Protein AF-A0A059ZZV1-F1 (afdb_monomer)

Sequence (71 aa):
MFIYPLSFSGMTIAWIMVGTLLGMVAGAVSGMVIGGKALGDYKLAAMMGSMYSTMPVLPGIVIGVIVLAIC

Organism: Acidithiobacillus caldus (strain ATCC 51756 / DSM 8584 / KU) (NCBI:txid637389)

Foldseek 3Di:
DPPPPVVVVVVVVVVLVVVLVVLLQVQLVVQLVPCVVVVVHSVVSSVRRSVVSNVCVVVVVVVVVVVVVVD

Structure (mmCIF, N/CA/C/O backbone):
data_AF-A0A059ZZV1-F1
#
_entry.id   AF-A0A059ZZV1-F1
#
loop_
_atom_site.group_PDB
_atom_site.id
_atom_site.type_symbol
_atom_site.label_atom_id
_atom_site.label_alt_id
_atom_site.label_comp_id
_atom_site.label_asym_id
_atom_site.label_entity_id
_atom_site.label_seq_id
_atom_site.pdbx_PDB_ins_code
_atom_site.Cartn_x
_atom_site.Cartn_y
_atom_site.Cartn_z
_atom_site.occupancy
_atom_site.B_iso_or_equiv
_atom_site.auth_seq_id
_atom_site.auth_comp_id
_atom_site.auth_asym_id
_atom_site.auth_atom_id
_atom_site.pdbx_PDB_model_num
ATOM 1 N N . MET A 1 1 ? 27.770 4.871 -25.449 1.00 40.81 1 MET A N 1
ATOM 2 C CA . MET A 1 1 ? 27.660 6.069 -24.588 1.00 40.81 1 MET A CA 1
ATOM 3 C C . MET A 1 1 ? 26.430 5.878 -23.703 1.00 40.81 1 MET A C 1
ATOM 5 O O . MET A 1 1 ? 25.313 6.033 -24.167 1.00 40.81 1 MET A O 1
ATOM 9 N N . PHE A 1 2 ? 26.648 5.355 -22.494 1.00 44.59 2 PHE A N 1
ATOM 10 C CA . PHE A 1 2 ? 25.694 4.600 -21.663 1.00 44.59 2 PHE A CA 1
ATOM 11 C C . PHE A 1 2 ? 25.515 5.312 -20.304 1.00 44.59 2 PHE A C 1
ATOM 13 O O . PHE A 1 2 ? 25.903 4.782 -19.273 1.00 44.59 2 P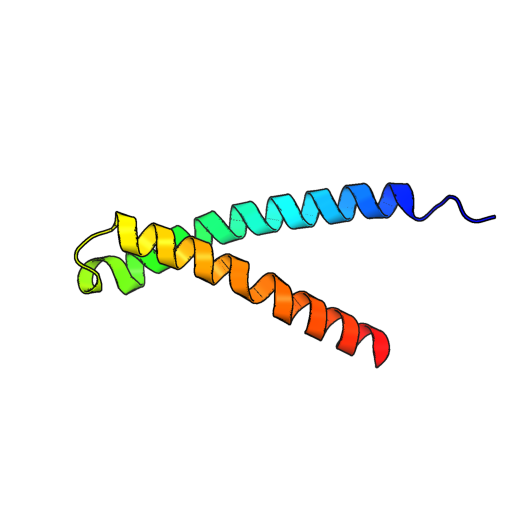HE A O 1
ATOM 20 N N . ILE A 1 3 ? 25.077 6.582 -20.305 1.00 49.69 3 ILE A N 1
ATOM 21 C CA . ILE A 1 3 ? 25.121 7.453 -19.101 1.00 49.69 3 ILE A CA 1
ATOM 22 C C . ILE A 1 3 ? 23.745 8.059 -18.730 1.00 49.69 3 ILE A C 1
ATOM 24 O O . ILE A 1 3 ? 23.580 8.581 -17.634 1.00 49.69 3 ILE A O 1
ATOM 28 N N . TYR A 1 4 ? 22.702 7.905 -19.556 1.00 47.75 4 TYR A N 1
ATOM 29 C CA . TYR A 1 4 ? 21.382 8.502 -19.280 1.00 47.75 4 TYR A CA 1
ATOM 30 C C . TYR A 1 4 ? 20.358 7.698 -18.435 1.00 47.75 4 TYR A C 1
ATOM 32 O O . TYR A 1 4 ? 19.331 8.296 -18.112 1.00 47.75 4 TYR A O 1
ATOM 40 N N . PRO A 1 5 ? 20.532 6.422 -18.006 1.00 48.59 5 PRO A N 1
ATOM 41 C CA . PRO A 1 5 ? 19.452 5.757 -17.263 1.00 48.59 5 PRO A CA 1
ATOM 42 C C . PRO A 1 5 ? 19.351 6.181 -15.781 1.00 48.59 5 PRO A C 1
ATOM 44 O O . PRO A 1 5 ? 18.324 5.942 -15.142 1.00 48.59 5 PRO A O 1
ATOM 47 N N . LEU A 1 6 ? 20.375 6.829 -15.208 1.00 48.03 6 LEU A N 1
ATOM 48 C CA . LEU A 1 6 ? 20.427 7.127 -13.766 1.00 48.03 6 LEU A CA 1
ATOM 49 C C . LEU A 1 6 ? 19.514 8.285 -13.321 1.00 48.03 6 LEU A C 1
ATOM 51 O O . LEU A 1 6 ? 18.940 8.213 -12.236 1.00 48.03 6 LEU A O 1
ATOM 55 N N . SER A 1 7 ? 19.312 9.315 -14.151 1.00 52.91 7 SER A N 1
ATOM 56 C CA . SER A 1 7 ? 18.428 10.447 -13.810 1.00 52.91 7 SER A CA 1
ATOM 57 C C . SER A 1 7 ? 16.943 10.074 -13.875 1.00 52.91 7 SER A C 1
ATOM 59 O O . SER A 1 7 ? 16.153 10.558 -13.068 1.00 52.91 7 SER A O 1
ATOM 61 N N . PHE A 1 8 ? 16.570 9.174 -14.793 1.00 55.03 8 PHE A N 1
ATOM 62 C CA . PHE A 1 8 ? 15.208 8.644 -14.882 1.00 55.03 8 PHE A CA 1
ATOM 63 C C . PHE A 1 8 ? 14.897 7.746 -13.676 1.00 55.03 8 PHE A C 1
ATOM 65 O O . PHE A 1 8 ? 13.881 7.936 -13.014 1.00 55.03 8 PHE A O 1
ATOM 72 N N . SER A 1 9 ? 15.834 6.862 -13.311 1.00 60.12 9 SER A N 1
ATOM 73 C CA . SER A 1 9 ? 15.677 5.908 -12.203 1.00 60.12 9 SER A CA 1
ATOM 74 C C . SER A 1 9 ? 15.392 6.584 -10.855 1.00 60.12 9 SER A C 1
ATOM 76 O O . SER A 1 9 ? 14.509 6.1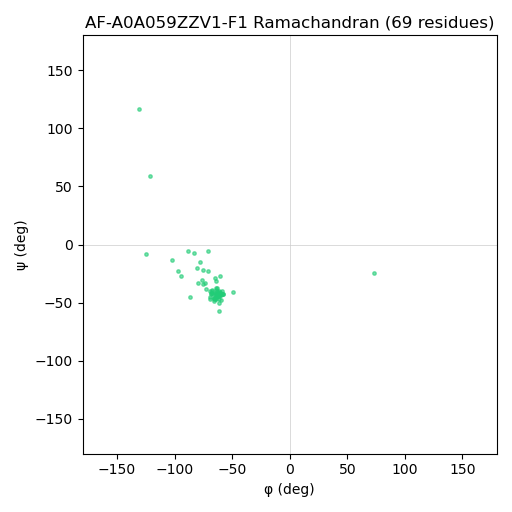41 -10.122 1.00 60.12 9 SER A O 1
ATOM 78 N N . GLY A 1 10 ? 16.085 7.683 -10.533 1.00 65.62 10 GLY A N 1
ATOM 79 C CA . GLY A 1 10 ? 15.861 8.415 -9.279 1.00 65.62 10 GLY A CA 1
ATOM 80 C C . GLY A 1 10 ? 14.452 9.009 -9.170 1.00 65.62 10 GLY A C 1
ATOM 81 O O . GLY A 1 10 ? 13.819 8.922 -8.117 1.00 65.62 10 GLY A O 1
ATOM 82 N N . MET A 1 11 ? 13.926 9.552 -10.273 1.00 71.75 11 MET A N 1
ATOM 83 C CA . MET A 1 11 ? 12.574 10.110 -10.316 1.00 71.75 11 MET A CA 1
ATOM 84 C C . MET A 1 11 ? 11.503 9.015 -1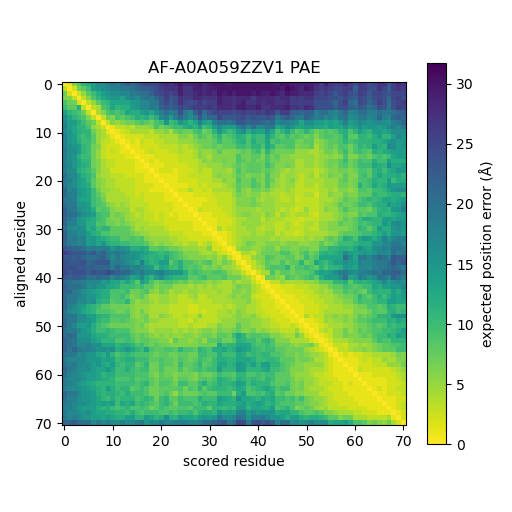0.285 1.00 71.75 11 MET A C 1
ATOM 86 O O . MET A 1 11 ? 10.503 9.173 -9.588 1.00 71.75 11 MET A O 1
ATOM 90 N N . THR A 1 12 ? 11.724 7.880 -10.954 1.00 71.44 12 THR A N 1
ATOM 91 C CA . THR A 1 12 ? 10.802 6.735 -10.907 1.00 71.44 12 THR A CA 1
ATOM 92 C C . THR A 1 12 ? 10.699 6.154 -9.498 1.00 71.44 12 THR A C 1
ATOM 94 O O . THR A 1 12 ? 9.594 5.917 -9.015 1.00 71.44 12 THR A O 1
ATOM 97 N N . ILE A 1 13 ? 11.827 5.984 -8.800 1.00 73.19 13 ILE A N 1
ATOM 98 C CA . ILE A 1 13 ? 11.843 5.483 -7.417 1.00 73.19 13 ILE A CA 1
ATOM 99 C C . ILE A 1 13 ? 11.141 6.471 -6.478 1.00 73.19 13 ILE A C 1
ATOM 101 O O . ILE A 1 13 ? 10.338 6.054 -5.645 1.00 73.19 13 ILE A O 1
ATOM 105 N N . ALA A 1 14 ? 11.380 7.777 -6.639 1.00 77.25 14 ALA A N 1
ATOM 106 C CA . ALA A 1 14 ? 10.682 8.801 -5.865 1.00 77.25 14 ALA A CA 1
ATOM 107 C C . ALA A 1 14 ? 9.162 8.762 -6.102 1.00 77.25 14 ALA A C 1
ATOM 109 O O . ALA A 1 14 ? 8.388 8.825 -5.147 1.00 77.25 14 ALA A O 1
ATOM 110 N N . TRP A 1 15 ? 8.723 8.590 -7.351 1.00 74.62 15 TRP A N 1
ATOM 111 C CA . TRP A 1 15 ? 7.300 8.503 -7.689 1.00 74.62 15 TRP A CA 1
ATOM 112 C C . TRP A 1 15 ? 6.641 7.235 -7.142 1.00 74.62 15 TRP A C 1
ATOM 114 O O . TRP A 1 15 ? 5.531 7.297 -6.615 1.00 74.62 15 TRP A O 1
ATOM 124 N N . ILE A 1 16 ? 7.340 6.099 -7.197 1.00 76.62 16 ILE A N 1
ATOM 125 C CA . ILE A 1 16 ? 6.879 4.842 -6.597 1.00 76.62 16 ILE A CA 1
ATOM 126 C C . ILE A 1 16 ? 6.769 4.992 -5.078 1.00 76.62 16 ILE A C 1
ATOM 128 O O . ILE A 1 16 ? 5.768 4.570 -4.507 1.00 76.62 16 ILE A O 1
ATOM 132 N N . MET A 1 17 ? 7.735 5.635 -4.417 1.00 78.81 17 MET A N 1
ATOM 133 C CA . MET A 1 17 ? 7.681 5.897 -2.974 1.00 78.81 17 MET A CA 1
ATOM 134 C C . MET A 1 17 ? 6.484 6.777 -2.596 1.00 78.81 17 MET A C 1
ATOM 136 O O . MET A 1 17 ? 5.739 6.434 -1.678 1.00 78.81 17 MET A O 1
ATOM 140 N N . VAL A 1 18 ? 6.245 7.869 -3.327 1.00 81.94 18 VAL A N 1
ATOM 141 C CA . VAL A 1 18 ? 5.090 8.754 -3.091 1.00 81.94 18 VAL A CA 1
ATOM 142 C C . VAL A 1 18 ? 3.770 8.019 -3.336 1.00 81.94 18 VAL A C 1
ATOM 144 O O . VAL A 1 18 ? 2.865 8.092 -2.505 1.00 81.94 18 VAL A O 1
ATOM 147 N N . GLY A 1 19 ? 3.668 7.257 -4.427 1.00 81.25 19 GLY A N 1
ATOM 148 C CA . GLY A 1 19 ? 2.490 6.443 -4.731 1.00 81.25 19 GLY A CA 1
ATOM 149 C C . GLY A 1 19 ? 2.239 5.350 -3.690 1.00 81.25 19 GLY A C 1
ATOM 150 O O . GLY A 1 19 ? 1.097 5.117 -3.305 1.00 81.25 19 GLY A O 1
ATOM 151 N N . THR A 1 20 ? 3.303 4.737 -3.169 1.00 80.75 20 THR A N 1
ATOM 152 C CA . THR A 1 20 ? 3.227 3.726 -2.104 1.00 80.75 20 THR A CA 1
ATOM 153 C C . THR A 1 20 ? 2.712 4.348 -0.810 1.00 80.75 20 THR A C 1
ATOM 155 O O . THR A 1 20 ? 1.793 3.806 -0.206 1.00 80.75 20 THR A O 1
ATOM 158 N N . LEU A 1 21 ? 3.231 5.513 -0.410 1.00 83.75 21 LEU A N 1
ATOM 159 C CA . LEU A 1 21 ? 2.769 6.222 0.788 1.00 83.75 21 LEU A CA 1
ATOM 160 C C . LEU A 1 21 ? 1.303 6.664 0.667 1.00 83.75 21 LEU A C 1
ATOM 162 O O . LEU A 1 21 ? 0.524 6.460 1.598 1.00 83.75 21 LEU A O 1
ATOM 166 N N . LEU A 1 22 ? 0.903 7.211 -0.485 1.00 84.31 22 LEU A N 1
ATOM 167 C CA . LEU A 1 22 ? -0.495 7.569 -0.751 1.00 84.31 22 LEU A CA 1
ATOM 168 C C . LEU A 1 22 ? -1.407 6.335 -0.742 1.00 84.31 22 LEU A C 1
ATOM 170 O O . LEU A 1 22 ? -2.482 6.369 -0.142 1.00 84.31 22 LEU A O 1
ATOM 174 N N . GLY A 1 23 ? -0.955 5.231 -1.343 1.00 83.00 23 GLY A N 1
ATOM 175 C CA . GLY A 1 23 ? -1.644 3.944 -1.324 1.00 83.00 23 GLY A CA 1
ATOM 176 C C . GLY A 1 23 ? -1.803 3.396 0.092 1.00 83.00 23 GLY A C 1
ATOM 177 O O . GLY A 1 23 ? -2.896 3.001 0.473 1.00 83.00 23 GLY A O 1
ATOM 178 N N . MET A 1 24 ? -0.767 3.454 0.930 1.00 83.75 24 MET A N 1
ATOM 179 C CA . MET A 1 24 ? -0.857 3.020 2.329 1.00 83.75 24 MET A CA 1
ATOM 180 C C . MET A 1 24 ? -1.930 3.785 3.105 1.00 83.75 24 MET A C 1
ATOM 182 O O . MET A 1 24 ? -2.683 3.171 3.859 1.00 83.75 24 MET A O 1
ATOM 186 N N . VAL A 1 25 ? -2.028 5.104 2.910 1.00 85.75 25 VAL A N 1
ATOM 187 C CA . VAL A 1 25 ? -3.047 5.930 3.573 1.00 85.75 25 VAL A CA 1
ATOM 188 C C . VAL A 1 25 ? -4.443 5.604 3.036 1.00 85.75 25 VAL A C 1
ATOM 190 O O . VAL A 1 25 ? -5.356 5.356 3.823 1.00 85.75 25 VAL A O 1
ATOM 193 N N . ALA A 1 26 ? -4.613 5.526 1.714 1.00 84.19 26 ALA A N 1
ATOM 194 C CA . ALA A 1 26 ? -5.890 5.165 1.092 1.00 84.19 26 ALA A CA 1
ATOM 195 C C . ALA A 1 26 ? -6.352 3.746 1.488 1.00 84.19 26 ALA A C 1
ATOM 197 O O . ALA A 1 26 ? -7.527 3.516 1.792 1.00 84.19 26 ALA A O 1
ATOM 198 N N . GLY A 1 27 ? -5.413 2.806 1.555 1.00 83.00 27 GLY A N 1
ATOM 199 C CA . GLY A 1 27 ? -5.594 1.440 2.026 1.00 83.00 27 GLY A CA 1
ATOM 200 C C . GLY A 1 27 ? -5.985 1.366 3.491 1.00 83.00 27 GLY A C 1
ATOM 201 O O . GLY A 1 27 ? -6.936 0.677 3.841 1.00 83.00 27 GLY A O 1
ATOM 202 N N . ALA A 1 28 ? -5.299 2.106 4.360 1.00 84.38 28 ALA A N 1
ATOM 203 C CA . ALA A 1 28 ? -5.631 2.158 5.780 1.00 84.38 28 ALA A CA 1
ATOM 204 C C . ALA A 1 28 ? -7.045 2.710 6.010 1.00 84.38 28 ALA A C 1
ATOM 206 O O . ALA A 1 28 ? -7.808 2.137 6.787 1.00 84.38 28 ALA A O 1
ATOM 207 N N . VAL A 1 29 ? -7.419 3.790 5.313 1.00 86.06 29 VAL A N 1
ATOM 208 C CA . VAL A 1 29 ? -8.751 4.402 5.432 1.00 86.06 29 VAL A CA 1
ATOM 209 C C . VAL A 1 29 ? -9.837 3.455 4.921 1.00 86.06 29 VAL A C 1
ATOM 211 O O . VAL A 1 29 ? -10.807 3.201 5.634 1.00 86.06 29 VAL A O 1
ATOM 214 N N . SER A 1 30 ? -9.666 2.872 3.733 1.00 82.69 30 SER A N 1
ATOM 215 C CA . SER A 1 30 ? -10.626 1.901 3.187 1.00 82.69 30 SER A CA 1
ATOM 216 C C . SER A 1 30 ? -10.722 0.628 4.039 1.00 82.69 30 SER A C 1
ATOM 218 O O . SER A 1 30 ? -11.826 0.151 4.302 1.00 82.69 30 SER A O 1
ATOM 220 N N . GLY A 1 31 ? -9.599 0.132 4.564 1.00 80.88 31 GLY A N 1
ATOM 221 C CA . GLY A 1 31 ? -9.548 -1.000 5.490 1.00 80.88 31 GLY A CA 1
ATOM 222 C C . GLY A 1 31 ? -10.307 -0.740 6.791 1.00 80.88 31 GLY A C 1
ATOM 223 O O . GLY A 1 31 ? -11.085 -1.589 7.224 1.00 80.88 31 GLY A O 1
ATOM 224 N N . MET A 1 32 ? -10.168 0.453 7.378 1.00 83.06 32 MET A N 1
ATOM 225 C CA . MET A 1 32 ? -10.944 0.855 8.557 1.00 83.06 32 MET A CA 1
ATOM 226 C C . MET A 1 32 ? -12.444 0.975 8.264 1.00 83.06 32 MET A C 1
ATOM 228 O O . MET A 1 32 ? -13.252 0.530 9.078 1.00 83.06 32 MET A O 1
ATOM 232 N N . VAL A 1 33 ? -12.826 1.549 7.120 1.00 83.06 33 VAL A N 1
ATOM 233 C CA . VAL A 1 33 ? -14.241 1.750 6.760 1.00 83.06 33 VAL A CA 1
ATOM 234 C C . VAL A 1 33 ? -14.949 0.421 6.486 1.00 83.06 33 VAL A C 1
ATOM 236 O O . VAL A 1 33 ? -16.075 0.225 6.939 1.00 83.06 33 VAL A O 1
ATOM 239 N N . ILE A 1 34 ? -14.296 -0.499 5.772 1.00 82.19 34 ILE A N 1
ATOM 240 C CA . ILE A 1 34 ? -14.905 -1.764 5.334 1.00 82.19 34 ILE A CA 1
ATOM 241 C C . ILE A 1 34 ? -14.771 -2.842 6.418 1.00 82.19 34 ILE A C 1
ATOM 243 O O . ILE A 1 34 ? -15.728 -3.555 6.717 1.00 82.19 34 ILE A O 1
ATOM 247 N N . GLY A 1 35 ? -13.585 -2.965 7.018 1.00 74.44 35 GLY A N 1
ATOM 248 C CA . GLY A 1 35 ? -13.239 -4.044 7.945 1.00 74.44 35 GLY A CA 1
ATOM 249 C C . GLY A 1 35 ? -13.261 -3.658 9.422 1.00 74.44 35 GLY A C 1
ATOM 250 O O . GLY A 1 35 ? -13.253 -4.549 10.265 1.00 74.44 35 GLY A O 1
ATOM 251 N N . GLY A 1 36 ? -13.318 -2.367 9.769 1.00 72.19 36 GLY A N 1
ATOM 252 C CA . GLY A 1 36 ? -13.133 -1.896 11.150 1.00 72.19 36 GLY A CA 1
ATOM 253 C C . GLY A 1 36 ? -14.124 -2.476 12.160 1.00 72.19 36 GLY A C 1
ATOM 254 O O . GLY A 1 36 ? -13.725 -2.866 13.252 1.00 72.19 36 GLY A O 1
ATOM 255 N N . LYS A 1 37 ? -15.403 -2.615 11.786 1.00 67.69 37 LYS A N 1
ATOM 256 C CA . LYS A 1 37 ? -16.414 -3.252 12.653 1.00 67.69 37 LYS A CA 1
ATOM 257 C C . LYS A 1 37 ? -16.311 -4.778 12.687 1.00 67.69 37 LYS A C 1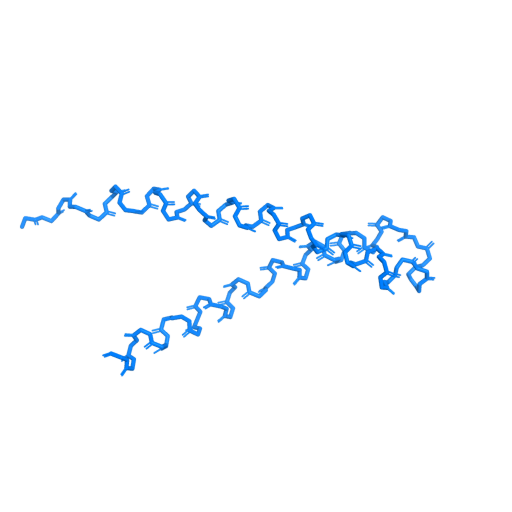
ATOM 259 O O . LYS A 1 37 ? -16.659 -5.376 13.696 1.00 67.69 37 LYS A O 1
ATOM 264 N N . ALA A 1 38 ? -15.853 -5.400 11.602 1.00 73.81 38 ALA A N 1
ATOM 265 C CA . ALA A 1 38 ? -15.759 -6.855 11.488 1.00 73.81 38 ALA A CA 1
ATOM 266 C C . ALA A 1 38 ? -14.515 -7.420 12.194 1.00 73.81 38 ALA A C 1
ATOM 268 O O . ALA A 1 38 ? -14.567 -8.514 12.744 1.00 73.81 38 ALA A O 1
ATOM 269 N N . LEU A 1 39 ? -13.412 -6.664 12.210 1.00 68.50 39 LEU A N 1
ATOM 270 C CA . LEU 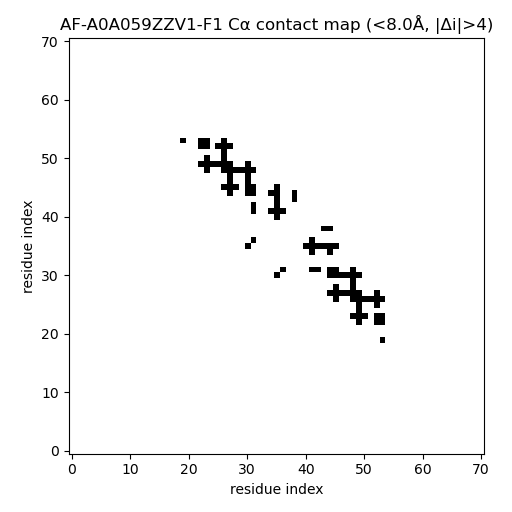A 1 39 ? -12.171 -7.028 12.900 1.00 68.50 39 LEU A CA 1
ATOM 271 C C . LEU A 1 39 ? -12.180 -6.673 14.396 1.00 68.50 39 LEU A C 1
ATOM 273 O O . LEU A 1 39 ? -11.238 -7.022 15.100 1.00 68.50 39 LEU A O 1
ATOM 277 N N . GLY A 1 40 ? -13.200 -5.958 14.883 1.00 65.69 40 GLY A N 1
ATOM 278 C CA . GLY A 1 40 ? -13.324 -5.531 16.282 1.00 65.69 40 GLY A CA 1
ATOM 279 C C . GLY A 1 40 ? -12.378 -4.396 16.697 1.00 65.69 40 GLY A C 1
ATOM 280 O O . GLY A 1 40 ? -12.717 -3.636 17.599 1.00 65.69 40 GLY A O 1
ATOM 281 N N . ASP A 1 41 ? -11.246 -4.230 16.006 1.00 74.50 41 ASP A N 1
ATOM 282 C CA . ASP A 1 41 ? -10.226 -3.223 16.296 1.00 74.50 41 ASP A CA 1
ATOM 283 C C . ASP A 1 41 ? -9.826 -2.436 15.037 1.00 74.50 41 ASP A C 1
ATOM 285 O O . ASP A 1 41 ? -9.238 -2.968 14.086 1.00 74.50 41 ASP A O 1
ATOM 289 N N . TYR A 1 42 ? -10.088 -1.126 15.042 1.00 76.56 42 TYR A N 1
ATOM 290 C CA . TYR A 1 42 ? -9.779 -0.235 13.915 1.00 76.56 42 TYR A CA 1
ATOM 291 C C . TYR A 1 42 ? -8.281 -0.201 13.579 1.00 76.56 42 TYR A C 1
ATOM 293 O O . TYR A 1 42 ? -7.904 0.001 12.425 1.00 76.56 42 TYR A O 1
ATOM 301 N N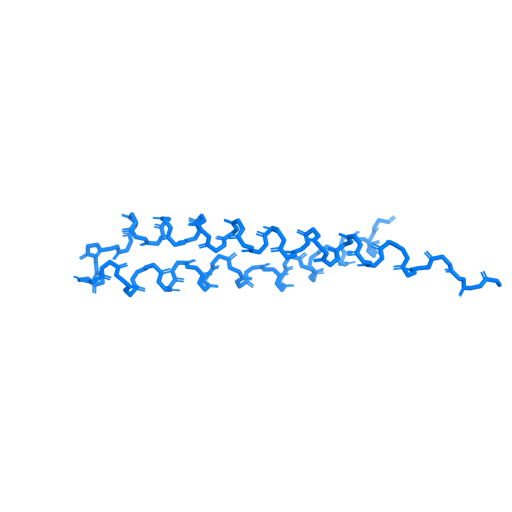 . LYS A 1 43 ? -7.414 -0.464 14.564 1.00 77.50 43 LYS A N 1
ATOM 302 C CA . LYS A 1 43 ? -5.960 -0.520 14.377 1.00 77.50 43 LYS A CA 1
ATOM 303 C C . LYS A 1 43 ? -5.527 -1.726 13.538 1.00 77.50 43 LYS A C 1
ATOM 305 O O . LYS A 1 43 ? -4.663 -1.586 12.673 1.00 77.50 43 LYS A O 1
ATOM 310 N N . LEU A 1 44 ? -6.151 -2.886 13.755 1.00 78.38 44 LEU A N 1
ATOM 311 C CA . LEU A 1 44 ? -5.882 -4.095 12.973 1.00 78.38 44 LEU A CA 1
ATOM 312 C C . LEU A 1 44 ? -6.388 -3.917 11.534 1.00 78.38 44 LEU A C 1
ATOM 314 O O . LEU A 1 44 ? -5.681 -4.235 10.580 1.00 78.38 44 LEU A O 1
ATOM 318 N N . ALA A 1 45 ? -7.569 -3.316 11.375 1.00 78.75 45 ALA A N 1
ATOM 319 C CA . ALA A 1 45 ? -8.144 -3.011 10.069 1.00 78.75 45 ALA A CA 1
ATOM 320 C C . ALA A 1 45 ? -7.305 -1.998 9.261 1.00 78.75 45 ALA A C 1
ATOM 322 O O . ALA A 1 45 ? -7.134 -2.169 8.054 1.00 78.75 45 ALA A O 1
ATOM 323 N N . ALA A 1 46 ? -6.710 -0.994 9.917 1.00 81.81 46 ALA A N 1
ATOM 324 C CA . ALA A 1 46 ? -5.789 -0.046 9.285 1.00 81.81 46 ALA A CA 1
ATOM 325 C C . ALA A 1 46 ? -4.468 -0.703 8.844 1.00 81.81 46 ALA A C 1
ATOM 327 O O . ALA A 1 46 ? -3.973 -0.440 7.743 1.00 81.81 46 ALA A O 1
ATOM 328 N N . MET A 1 47 ? -3.900 -1.584 9.677 1.00 84.62 47 ME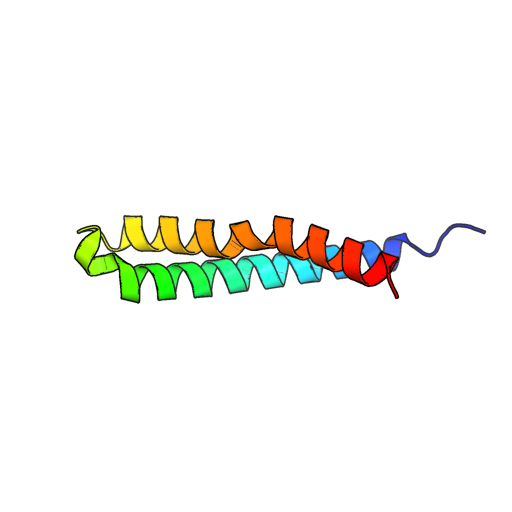T A N 1
ATOM 329 C CA . MET A 1 47 ? -2.692 -2.340 9.324 1.00 84.62 47 MET A CA 1
ATOM 330 C C . MET A 1 47 ? -2.947 -3.274 8.139 1.00 84.62 47 MET A C 1
ATOM 332 O O . MET A 1 47 ? -2.171 -3.282 7.187 1.00 84.62 47 MET A O 1
ATOM 336 N N . MET A 1 48 ? -4.070 -3.992 8.139 1.00 84.44 48 MET A N 1
ATOM 337 C CA . MET A 1 48 ? -4.438 -4.854 7.014 1.00 84.44 48 MET A CA 1
ATOM 338 C C . MET A 1 48 ? -4.699 -4.042 5.745 1.00 84.44 48 MET A C 1
ATOM 340 O O . MET A 1 48 ? -4.139 -4.350 4.697 1.00 84.44 48 MET A O 1
ATOM 344 N N . GLY A 1 49 ? -5.464 -2.957 5.834 1.00 81.94 49 GLY A N 1
ATOM 345 C CA . GLY A 1 49 ? -5.749 -2.103 4.683 1.00 81.94 49 GLY A CA 1
ATOM 346 C C . GLY A 1 49 ? -4.499 -1.480 4.050 1.00 81.94 49 GLY A C 1
ATOM 347 O O . GLY A 1 49 ? -4.357 -1.480 2.828 1.00 81.94 49 GLY A O 1
ATOM 348 N N . SER A 1 50 ? -3.551 -0.999 4.860 1.00 83.00 50 SER A N 1
ATOM 349 C CA . SER A 1 50 ? -2.290 -0.438 4.344 1.00 83.00 50 SER A CA 1
ATOM 350 C C . SER A 1 50 ? -1.386 -1.491 3.687 1.00 83.00 50 SER A C 1
ATOM 352 O O . SER A 1 50 ? -0.805 -1.221 2.631 1.00 83.00 50 SER A O 1
ATOM 354 N N . MET A 1 51 ? -1.306 -2.705 4.246 1.00 81.75 51 MET A N 1
ATOM 355 C CA . MET A 1 51 ? -0.563 -3.817 3.637 1.00 81.75 51 MET A CA 1
ATOM 356 C C . MET A 1 51 ? -1.188 -4.273 2.313 1.00 81.75 51 MET A C 1
ATOM 358 O O . MET A 1 51 ? -0.492 -4.399 1.306 1.00 81.75 51 MET A O 1
ATOM 362 N N . TYR A 1 52 ? -2.508 -4.465 2.274 1.00 79.25 52 TYR A N 1
ATOM 363 C CA . TYR A 1 52 ? -3.191 -4.927 1.062 1.00 79.25 52 TYR A CA 1
ATOM 364 C C . TYR A 1 52 ? -3.255 -3.870 -0.041 1.00 79.25 52 TYR A C 1
ATOM 366 O O . TYR A 1 52 ? -3.337 -4.235 -1.210 1.00 79.25 52 TYR A O 1
ATOM 374 N N . SER A 1 53 ? -3.155 -2.580 0.284 1.00 78.94 53 SER A N 1
ATOM 375 C CA . SER A 1 53 ? -3.084 -1.537 -0.744 1.00 78.94 53 SER A CA 1
ATOM 376 C C . SER A 1 53 ? -1.724 -1.439 -1.432 1.00 78.94 53 SER A C 1
ATOM 378 O O . SER A 1 53 ? -1.655 -0.921 -2.545 1.00 78.94 53 SER A O 1
ATOM 380 N N . THR A 1 54 ? -0.650 -1.917 -0.805 1.00 75.88 54 THR A N 1
ATOM 381 C CA . THR A 1 54 ? 0.701 -1.915 -1.396 1.00 75.88 54 THR A CA 1
ATOM 382 C C . THR A 1 54 ? 1.061 -3.251 -2.044 1.00 75.88 54 THR A C 1
ATOM 384 O O . THR A 1 54 ? 1.844 -3.291 -2.989 1.00 75.88 54 THR A O 1
ATOM 387 N N . MET A 1 55 ? 0.411 -4.340 -1.632 1.00 78.00 55 MET A N 1
ATOM 388 C CA . MET A 1 55 ? 0.495 -5.657 -2.269 1.00 78.00 55 MET A CA 1
ATOM 389 C C . MET A 1 55 ? 0.291 -5.670 -3.806 1.00 78.00 55 MET A C 1
ATOM 391 O O . MET A 1 55 ? 1.052 -6.367 -4.480 1.00 78.00 55 MET A O 1
ATOM 395 N N . PRO A 1 56 ? -0.654 -4.914 -4.414 1.00 74.50 56 PRO A N 1
ATOM 396 C CA . PRO A 1 56 ? -0.855 -4.915 -5.864 1.00 74.50 56 PRO A CA 1
ATOM 397 C C . PRO A 1 56 ? 0.260 -4.225 -6.665 1.00 74.50 56 PRO A C 1
ATOM 399 O O . PRO A 1 56 ? 0.255 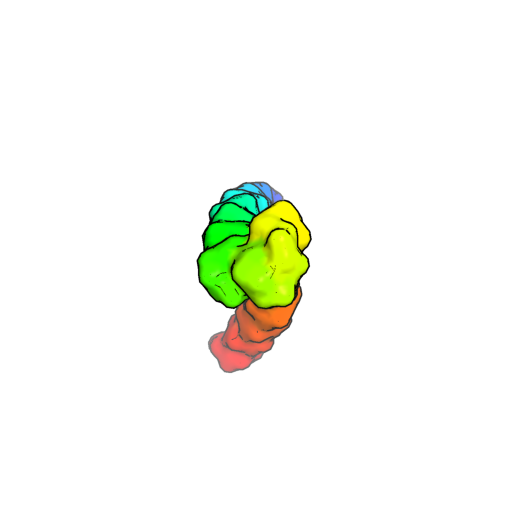-4.310 -7.891 1.00 74.50 56 PRO A O 1
ATOM 402 N N . VAL A 1 57 ? 1.244 -3.590 -6.018 1.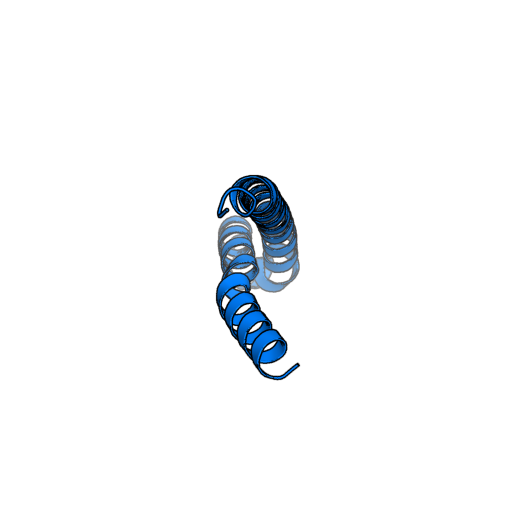00 77.50 57 VAL A N 1
ATOM 403 C CA . VAL A 1 57 ? 2.393 -2.981 -6.710 1.00 77.50 57 VAL A CA 1
ATOM 404 C C . VAL A 1 57 ? 3.185 -4.035 -7.493 1.00 77.50 57 VAL A C 1
ATOM 406 O O . VAL A 1 57 ? 3.548 -3.802 -8.642 1.00 77.50 57 VAL A O 1
ATOM 409 N N . LEU A 1 58 ? 3.390 -5.224 -6.918 1.00 78.06 58 LEU A N 1
ATOM 410 C CA . LEU A 1 58 ? 4.074 -6.349 -7.570 1.00 78.06 58 LEU A CA 1
ATOM 411 C C . LEU A 1 58 ? 3.359 -6.838 -8.844 1.00 78.06 58 LEU A C 1
ATOM 413 O O . LEU A 1 58 ? 3.979 -6.805 -9.908 1.00 78.06 58 LEU A O 1
ATOM 417 N N . PRO A 1 59 ? 2.076 -7.253 -8.801 1.00 79.50 59 PRO A N 1
ATOM 418 C CA . PRO A 1 59 ? 1.366 -7.639 -10.015 1.00 79.50 59 PRO A CA 1
ATOM 419 C C . PRO A 1 59 ? 1.196 -6.462 -10.982 1.00 79.50 59 PRO A C 1
ATOM 421 O O . PRO A 1 59 ? 1.248 -6.678 -12.188 1.00 79.50 59 PRO A O 1
ATOM 424 N N . GLY A 1 60 ? 1.074 -5.223 -10.494 1.00 82.06 60 GLY A N 1
ATOM 425 C CA . GLY A 1 60 ? 1.037 -4.027 -11.338 1.00 82.06 60 GLY A CA 1
ATOM 426 C C . GLY A 1 60 ? 2.312 -3.843 -12.167 1.00 82.06 60 GLY A C 1
ATOM 427 O O . GLY A 1 60 ? 2.226 -3.560 -13.360 1.00 82.06 60 GLY A O 1
ATOM 428 N N . ILE A 1 61 ? 3.487 -4.080 -11.574 1.00 82.69 61 ILE A N 1
ATOM 429 C CA . ILE A 1 61 ? 4.769 -4.060 -12.295 1.00 82.69 61 ILE A CA 1
ATOM 430 C C . ILE A 1 61 ? 4.831 -5.204 -13.309 1.00 82.69 61 ILE A C 1
ATOM 432 O O . ILE A 1 61 ? 5.197 -4.969 -14.456 1.00 82.69 61 ILE A O 1
ATOM 436 N N . VAL A 1 62 ? 4.444 -6.423 -12.922 1.00 84.31 62 VAL A N 1
ATOM 437 C CA . VAL A 1 62 ? 4.448 -7.584 -13.831 1.00 84.31 62 VAL A CA 1
ATOM 438 C C . VAL A 1 62 ? 3.546 -7.333 -15.041 1.00 84.31 62 VAL A C 1
ATOM 440 O O . VAL A 1 62 ? 3.984 -7.513 -16.174 1.00 84.31 62 VAL A O 1
ATOM 443 N N . ILE A 1 63 ? 2.318 -6.859 -14.821 1.00 86.31 63 ILE A N 1
ATOM 444 C CA . ILE A 1 63 ? 1.382 -6.512 -15.897 1.00 86.31 63 ILE A CA 1
ATOM 445 C C . ILE A 1 63 ? 1.946 -5.370 -16.744 1.00 86.31 63 ILE A C 1
ATOM 447 O O . ILE A 1 63 ? 1.906 -5.455 -17.966 1.00 86.31 63 ILE A O 1
ATOM 451 N N . GLY A 1 64 ? 2.510 -4.331 -16.123 1.00 84.31 64 GLY A N 1
ATOM 452 C CA . GLY A 1 64 ? 3.123 -3.213 -16.840 1.00 84.31 64 GLY A CA 1
ATOM 453 C C . GLY A 1 64 ? 4.265 -3.654 -17.758 1.00 84.31 64 GLY A C 1
ATOM 454 O O . GLY A 1 64 ? 4.324 -3.224 -18.906 1.00 84.31 64 GLY A O 1
ATOM 455 N N . VAL A 1 65 ? 5.126 -4.561 -17.288 1.00 84.94 65 VAL A N 1
ATOM 456 C CA . VAL A 1 65 ? 6.215 -5.143 -18.088 1.00 84.94 65 VAL A CA 1
ATOM 457 C C . VAL A 1 65 ? 5.665 -6.002 -19.223 1.00 84.94 65 VAL A C 1
ATOM 459 O O . VAL A 1 65 ? 6.153 -5.899 -20.343 1.00 84.94 65 VAL A O 1
ATOM 462 N N . ILE A 1 66 ? 4.639 -6.815 -18.961 1.00 88.75 66 ILE A N 1
ATOM 463 C CA . ILE A 1 66 ? 3.987 -7.629 -19.993 1.00 88.75 66 ILE A CA 1
ATOM 464 C C . ILE A 1 66 ? 3.382 -6.729 -21.075 1.00 88.75 66 ILE A C 1
ATOM 466 O O . ILE A 1 66 ? 3.664 -6.931 -22.247 1.00 88.75 66 ILE A O 1
ATOM 470 N N . VAL A 1 67 ? 2.606 -5.707 -20.705 1.00 91.88 67 VAL A N 1
ATOM 471 C CA . VAL A 1 67 ? 2.005 -4.763 -21.663 1.00 91.88 67 VAL A CA 1
ATOM 472 C C . VAL A 1 67 ? 3.081 -4.047 -22.479 1.00 91.88 67 VAL A C 1
ATOM 474 O O . VAL A 1 67 ? 2.953 -3.958 -23.695 1.00 91.88 67 VAL A O 1
ATOM 477 N N . LEU A 1 68 ? 4.161 -3.592 -21.839 1.00 87.50 68 LEU A N 1
ATOM 478 C CA . LEU A 1 68 ? 5.281 -2.951 -22.531 1.00 87.50 68 LEU A CA 1
ATOM 479 C C . LEU A 1 68 ? 6.023 -3.907 -23.478 1.00 87.50 68 LEU A C 1
ATOM 481 O O . LEU A 1 68 ? 6.609 -3.454 -24.447 1.00 87.50 68 LEU A O 1
ATOM 485 N N . ALA A 1 69 ? 6.029 -5.209 -23.192 1.00 86.88 69 ALA A N 1
ATOM 486 C CA . ALA A 1 69 ? 6.667 -6.209 -24.042 1.00 86.88 69 ALA A CA 1
ATOM 487 C C . ALA A 1 69 ? 5.807 -6.624 -25.250 1.00 86.88 69 ALA A C 1
ATOM 489 O O . ALA A 1 69 ? 6.344 -7.191 -26.200 1.00 86.88 69 ALA A O 1
ATOM 490 N N . ILE A 1 70 ? 4.488 -6.403 -25.199 1.00 88.00 70 ILE A N 1
ATOM 491 C CA . ILE A 1 70 ? 3.553 -6.756 -26.282 1.00 88.00 70 ILE A CA 1
ATOM 492 C C . ILE A 1 70 ? 3.304 -5.563 -27.226 1.00 88.00 70 ILE A C 1
ATOM 494 O O . ILE A 1 70 ? 2.973 -5.779 -28.392 1.00 88.00 70 ILE A O 1
ATOM 498 N N . CYS A 1 71 ? 3.442 -4.330 -26.729 1.00 59.31 71 CYS A N 1
ATOM 499 C CA . CYS A 1 71 ? 3.403 -3.094 -27.521 1.00 59.31 71 CYS A CA 1
ATOM 500 C C . CYS A 1 71 ? 4.756 -2.788 -28.174 1.00 59.31 71 CYS A C 1
ATOM 502 O O . CYS A 1 71 ? 4.737 -2.301 -29.326 1.00 59.31 71 CYS A O 1
#

Mean predicted aligned error: 9.87 Å

pLDDT: mean 75.84, std 11.66, range [40.81, 91.88]

Secondary structure (DSSP, 8-state):
---SHHHHHHHHHHHHHHHHHHHHHHHHHHHHHHHTTTSS-HHHHHHHHHHHHHTTHHHHHHHHHHHHHH-

Solvent-accessible surface area (backbone atoms only — not comparable to full-atom values): 3795 Å² total; per-residue (Å²): 142,92,73,72,68,62,71,55,49,57,52,52,53,50,50,49,52,53,50,44,54,51,29,27,52,54,16,18,52,51,19,29,73,73,33,14,79,80,64,76,35,50,68,60,17,24,53,50,16,21,52,60,45,46,57,56,54,59,60,49,50,53,50,52,51,50,53,63,71,74,107

Radius of gyration: 16.65 Å; Cα contacts (8 Å, |Δi|>4): 53; chains: 1; bounding box: 44×18×44 Å